Protein AF-A0AAD1U8P7-F1 (afdb_monomer)

Structure (mmCIF, N/CA/C/O backbone):
data_AF-A0AAD1U8P7-F1
#
_entry.id   AF-A0AAD1U8P7-F1
#
loop_
_atom_site.group_PDB
_atom_site.id
_atom_site.type_symbol
_atom_site.label_atom_id
_atom_site.label_alt_id
_atom_site.label_comp_id
_atom_site.label_asym_id
_atom_site.label_entity_id
_atom_site.label_seq_id
_atom_site.pdbx_PDB_ins_code
_atom_site.Cartn_x
_atom_site.Cartn_y
_atom_site.Cartn_z
_atom_site.occupancy
_atom_site.B_iso_or_equiv
_atom_site.auth_seq_id
_atom_site.auth_comp_id
_atom_site.auth_asym_id
_atom_site.auth_atom_id
_atom_site.pdbx_PDB_model_num
ATOM 1 N N . MET A 1 1 ? 16.173 16.702 -6.114 1.00 35.22 1 MET A N 1
ATOM 2 C CA . MET A 1 1 ? 14.922 16.518 -6.876 1.00 35.22 1 MET A CA 1
ATOM 3 C C . MET A 1 1 ? 15.154 15.289 -7.727 1.00 35.22 1 MET A C 1
ATOM 5 O O . MET A 1 1 ? 15.786 15.394 -8.767 1.00 35.22 1 MET A O 1
ATOM 9 N N . GLU A 1 2 ? 14.832 14.119 -7.183 1.00 38.72 2 GLU A N 1
ATOM 10 C CA . GLU A 1 2 ? 15.006 12.850 -7.892 1.00 38.72 2 GLU A CA 1
ATOM 11 C C . GLU A 1 2 ? 13.982 12.821 -9.025 1.00 38.72 2 GLU A C 1
ATOM 13 O O . GLU A 1 2 ? 12.788 13.016 -8.790 1.00 38.72 2 GLU A O 1
ATOM 18 N N . ALA A 1 3 ? 14.469 12.710 -10.259 1.00 42.47 3 ALA A N 1
ATOM 19 C CA . ALA A 1 3 ? 13.612 12.537 -11.415 1.00 42.47 3 ALA A CA 1
ATOM 20 C C . ALA A 1 3 ? 12.821 11.244 -11.203 1.00 42.47 3 ALA A C 1
ATOM 22 O O . ALA A 1 3 ? 13.408 10.201 -10.936 1.00 42.47 3 ALA A O 1
ATOM 23 N N . LEU A 1 4 ? 11.494 11.321 -11.282 1.00 42.41 4 LEU A N 1
ATOM 24 C CA . LEU A 1 4 ? 10.665 10.128 -11.359 1.00 42.41 4 LEU A CA 1
ATOM 25 C C . LEU A 1 4 ? 11.092 9.382 -12.624 1.00 42.41 4 LEU A C 1
ATOM 27 O O . LEU A 1 4 ? 10.820 9.855 -13.727 1.00 42.41 4 LEU A O 1
ATOM 31 N N . ASP A 1 5 ? 11.808 8.268 -12.466 1.00 49.16 5 ASP A N 1
ATOM 32 C CA . ASP A 1 5 ? 12.150 7.386 -13.573 1.00 49.16 5 ASP A CA 1
ATOM 33 C C . ASP A 1 5 ? 10.849 6.999 -14.293 1.00 49.16 5 ASP A C 1
ATOM 35 O O . ASP A 1 5 ? 10.007 6.315 -13.699 1.00 49.16 5 ASP A O 1
ATOM 39 N N . PRO A 1 6 ? 10.658 7.384 -15.570 1.00 48.94 6 PRO A N 1
ATOM 40 C CA . PRO A 1 6 ? 9.427 7.102 -16.314 1.00 48.94 6 PRO A CA 1
ATOM 41 C C . PRO A 1 6 ? 9.164 5.595 -16.498 1.00 48.94 6 PRO A C 1
ATOM 43 O O . PRO A 1 6 ? 8.108 5.200 -16.976 1.00 48.94 6 PRO A O 1
ATOM 46 N N . CYS A 1 7 ? 10.115 4.748 -16.098 1.00 49.38 7 CYS A N 1
ATOM 47 C CA . CYS A 1 7 ? 10.071 3.296 -16.212 1.00 49.38 7 CYS A CA 1
ATOM 48 C C . CYS A 1 7 ? 9.669 2.567 -14.917 1.00 49.38 7 CYS A C 1
ATOM 50 O O . CYS A 1 7 ? 9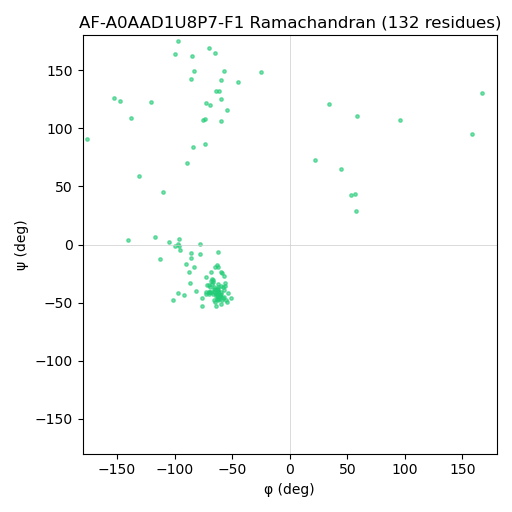.622 1.329 -14.923 1.00 49.38 7 CYS A O 1
ATOM 52 N N . LYS A 1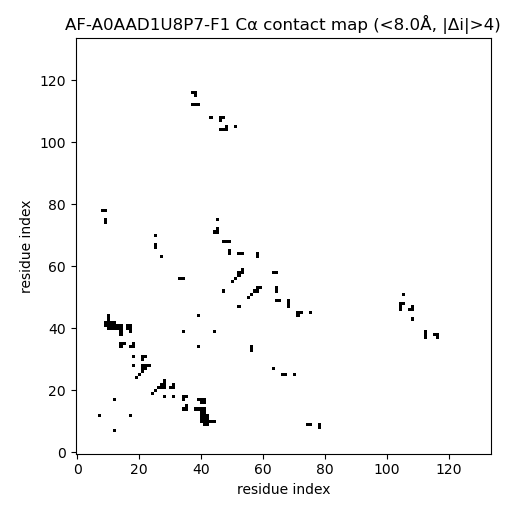 8 ? 9.424 3.270 -13.798 1.00 59.69 8 LYS A N 1
ATOM 53 C CA . LYS A 1 8 ? 9.053 2.618 -12.530 1.00 59.69 8 LYS A CA 1
ATOM 54 C C . LYS A 1 8 ? 7.532 2.449 -12.435 1.00 59.69 8 LYS A C 1
ATOM 56 O O . LYS A 1 8 ? 6.862 3.109 -11.644 1.00 59.69 8 LYS A O 1
ATOM 61 N N . THR A 1 9 ? 6.992 1.551 -13.264 1.00 82.62 9 THR A N 1
ATOM 62 C CA . THR A 1 9 ? 5.627 1.026 -13.095 1.00 82.62 9 THR A CA 1
ATOM 63 C C . THR A 1 9 ? 5.489 0.402 -11.704 1.00 82.62 9 THR A C 1
ATOM 65 O O . THR A 1 9 ? 6.475 -0.097 -11.146 1.00 82.62 9 THR A O 1
ATOM 68 N N . TYR A 1 10 ? 4.286 0.448 -11.114 1.00 88.69 10 TYR A N 1
ATOM 69 C CA . TYR A 1 10 ? 4.094 -0.041 -9.742 1.00 88.69 10 TYR A CA 1
ATOM 70 C C . TYR A 1 10 ? 4.471 -1.517 -9.599 1.00 88.69 10 TYR A C 1
ATOM 72 O O . TYR A 1 10 ? 4.875 -1.936 -8.529 1.00 88.69 10 TYR A O 1
ATOM 80 N N . GLU A 1 11 ? 4.426 -2.295 -10.678 1.00 88.88 11 GLU A N 1
ATOM 81 C CA . GLU A 1 11 ? 4.783 -3.717 -10.726 1.00 88.88 11 GLU A CA 1
ATOM 82 C C . GLU A 1 11 ? 6.220 -4.001 -10.264 1.00 88.88 11 GLU A C 1
ATOM 84 O O . GLU A 1 11 ? 6.515 -5.086 -9.763 1.00 88.88 11 GLU A O 1
ATOM 89 N N . ARG A 1 12 ? 7.121 -3.021 -10.416 1.00 88.88 12 ARG A N 1
ATOM 90 C CA . ARG A 1 12 ? 8.539 -3.110 -10.027 1.00 88.88 12 ARG A CA 1
ATOM 91 C C . ARG A 1 12 ? 8.817 -2.508 -8.653 1.00 88.88 12 ARG A C 1
ATOM 93 O O . ARG A 1 12 ? 9.979 -2.385 -8.265 1.00 88.88 12 ARG A O 1
ATOM 100 N N . TRP A 1 13 ? 7.783 -2.080 -7.934 1.00 93.81 13 TRP A N 1
ATOM 101 C CA . TRP A 1 13 ? 7.945 -1.529 -6.597 1.00 93.81 13 TRP A CA 1
ATOM 102 C C . TRP A 1 13 ? 8.488 -2.581 -5.643 1.00 93.81 13 TRP A C 1
ATOM 104 O O . TRP A 1 13 ? 7.992 -3.705 -5.563 1.00 93.81 13 TRP A O 1
ATOM 114 N N . THR A 1 14 ? 9.510 -2.186 -4.895 1.00 94.00 14 THR A N 1
ATOM 115 C CA . THR A 1 14 ? 10.004 -2.957 -3.760 1.00 94.00 14 THR A CA 1
ATOM 116 C C . THR A 1 14 ? 8.991 -2.917 -2.614 1.00 94.00 14 THR A C 1
ATOM 118 O O . THR A 1 14 ? 8.057 -2.115 -2.602 1.00 94.00 14 THR A O 1
ATOM 121 N N . ILE A 1 15 ? 9.204 -3.753 -1.598 1.00 94.69 15 ILE A N 1
ATOM 122 C CA . ILE A 1 15 ? 8.403 -3.732 -0.364 1.00 94.69 15 ILE A CA 1
ATOM 123 C C . ILE A 1 15 ? 8.438 -2.336 0.291 1.00 94.69 15 ILE A C 1
ATOM 125 O O . ILE A 1 15 ? 7.436 -1.867 0.828 1.00 94.69 15 ILE A O 1
ATOM 129 N N . GLU A 1 16 ? 9.577 -1.643 0.217 1.00 95.38 16 GLU A N 1
ATOM 130 C CA . GLU A 1 16 ? 9.756 -0.291 0.760 1.00 95.38 16 GLU A CA 1
ATOM 131 C C . GLU A 1 16 ? 8.963 0.752 -0.034 1.00 95.38 16 GLU A C 1
ATOM 133 O O . GLU A 1 16 ? 8.304 1.607 0.563 1.00 95.38 16 GLU A O 1
ATOM 138 N N . ASP A 1 17 ? 8.953 0.638 -1.365 1.00 95.50 17 ASP A N 1
ATOM 139 C CA . ASP A 1 17 ? 8.133 1.480 -2.239 1.00 95.50 17 ASP A CA 1
ATOM 140 C C . ASP A 1 17 ? 6.634 1.302 -1.925 1.00 95.50 17 ASP A C 1
ATOM 142 O O . ASP A 1 17 ? 5.914 2.290 -1.769 1.00 95.50 17 ASP A O 1
ATOM 146 N N . VAL A 1 18 ? 6.169 0.058 -1.735 1.00 96.19 18 VAL A N 1
ATOM 147 C CA . VAL A 1 18 ? 4.780 -0.240 -1.326 1.00 96.19 18 VAL A CA 1
ATOM 148 C C . VAL A 1 18 ? 4.465 0.363 0.044 1.00 96.19 18 VAL A C 1
ATOM 150 O O . VAL A 1 18 ? 3.423 0.997 0.224 1.00 96.19 18 VAL A O 1
ATOM 153 N N . CYS A 1 19 ? 5.375 0.223 1.010 1.00 96.25 19 CYS A N 1
ATOM 154 C CA . CYS A 1 19 ? 5.233 0.830 2.333 1.00 96.25 19 CYS A CA 1
ATOM 155 C C . CYS A 1 19 ? 5.137 2.363 2.261 1.00 96.25 19 CYS A C 1
ATOM 157 O O . CYS A 1 19 ? 4.333 2.964 2.977 1.00 96.25 19 CYS A O 1
ATOM 159 N N . SER A 1 20 ? 5.939 2.993 1.400 1.00 95.94 20 SER A N 1
ATOM 160 C CA . SER A 1 20 ? 5.910 4.439 1.163 1.00 95.94 20 SER A CA 1
ATOM 161 C C . SER A 1 20 ? 4.605 4.877 0.495 1.00 95.94 20 SER A C 1
ATOM 163 O O . SER A 1 20 ? 3.995 5.858 0.917 1.00 95.94 20 SER A O 1
ATOM 165 N N . TRP A 1 21 ? 4.114 4.129 -0.495 1.00 95.94 21 TRP A N 1
ATOM 166 C CA . TRP A 1 21 ? 2.821 4.389 -1.132 1.00 95.94 21 TRP A CA 1
ATOM 167 C C . TRP A 1 21 ? 1.657 4.300 -0.136 1.00 95.94 21 TRP A C 1
ATOM 169 O O . TRP A 1 21 ? 0.785 5.176 -0.110 1.00 95.94 21 TRP A O 1
ATOM 179 N N . LEU A 1 22 ? 1.669 3.286 0.731 1.00 96.88 22 LEU A N 1
ATOM 180 C CA . LEU A 1 22 ? 0.636 3.076 1.742 1.00 96.88 22 LEU A CA 1
ATOM 181 C C . LEU A 1 22 ? 0.571 4.237 2.750 1.00 96.88 22 LEU A C 1
ATOM 183 O O . LEU A 1 22 ? -0.512 4.651 3.164 1.00 96.88 22 LEU A O 1
ATOM 187 N N . GLU A 1 23 ? 1.721 4.805 3.105 1.00 96.12 23 GLU A N 1
ATOM 188 C CA . GLU A 1 23 ? 1.827 5.974 3.980 1.00 96.12 23 GLU A CA 1
ATOM 189 C C . GLU A 1 23 ? 1.464 7.281 3.273 1.00 96.12 23 GLU A C 1
ATOM 191 O O . GLU A 1 23 ? 0.597 8.017 3.739 1.00 96.12 23 GLU A O 1
ATOM 196 N N . ASN A 1 24 ? 2.094 7.560 2.134 1.00 94.62 24 ASN A N 1
ATOM 197 C CA . ASN A 1 24 ? 2.060 8.883 1.515 1.00 94.62 24 ASN A CA 1
ATOM 198 C C . ASN A 1 24 ? 0.853 9.083 0.593 1.00 94.62 24 ASN A C 1
ATOM 200 O O . ASN A 1 24 ? 0.324 10.187 0.501 1.00 94.62 24 ASN A O 1
ATOM 204 N N . THR A 1 25 ? 0.395 8.024 -0.081 1.00 94.19 25 THR A N 1
ATOM 205 C CA . THR A 1 25 ? -0.719 8.098 -1.043 1.00 94.19 25 THR A CA 1
ATOM 206 C C . THR A 1 25 ? -2.019 7.583 -0.435 1.00 94.19 25 THR A C 1
ATOM 208 O O . THR A 1 25 ? -3.054 8.243 -0.523 1.00 94.19 25 THR A O 1
ATOM 211 N N . VAL A 1 26 ? -1.982 6.411 0.209 1.00 95.94 26 VAL A N 1
ATOM 212 C CA . VAL A 1 26 ? -3.180 5.812 0.828 1.00 95.94 26 VAL A CA 1
ATOM 213 C C . VAL A 1 26 ? -3.444 6.394 2.220 1.00 95.94 26 VAL A C 1
ATOM 215 O O . VAL A 1 26 ? -4.573 6.329 2.705 1.00 95.94 26 VAL A O 1
ATOM 218 N N . SER A 1 27 ? -2.450 7.010 2.865 1.00 97.12 27 SER A N 1
ATOM 219 C CA . SER A 1 27 ? -2.561 7.569 4.223 1.00 97.12 27 SER A CA 1
ATOM 220 C C . SER A 1 27 ? -2.998 6.532 5.264 1.00 97.12 27 SER A C 1
ATOM 222 O O . SER A 1 27 ? -3.881 6.798 6.081 1.00 97.12 27 SER A O 1
ATOM 224 N N . LEU A 1 28 ? -2.415 5.330 5.201 1.00 97.06 28 LEU A N 1
ATOM 225 C CA . LEU A 1 28 ? -2.625 4.240 6.159 1.00 97.06 28 LEU A CA 1
ATOM 226 C C . LEU A 1 28 ? -1.286 3.643 6.657 1.00 97.06 28 LEU A C 1
ATOM 228 O O . LEU A 1 28 ? -1.039 2.444 6.494 1.00 97.06 28 LEU A O 1
ATOM 232 N N . PRO A 1 29 ? -0.405 4.449 7.283 1.00 97.00 29 PRO A N 1
ATOM 233 C CA . PRO A 1 29 ? 0.923 4.001 7.716 1.00 97.00 29 PRO A CA 1
ATOM 234 C C . PRO A 1 29 ? 0.897 2.841 8.723 1.00 97.00 29 PRO A C 1
ATOM 236 O O . PRO A 1 29 ? 1.853 2.073 8.806 1.00 97.00 29 PRO A O 1
ATOM 239 N N . GLN A 1 30 ? -0.202 2.661 9.461 1.00 97.38 30 GLN A N 1
ATOM 240 C CA . GLN A 1 30 ? -0.353 1.581 10.438 1.00 97.38 30 GLN A CA 1
ATOM 241 C C . GLN A 1 30 ? -0.323 0.173 9.820 1.00 97.38 30 GLN A C 1
ATOM 243 O O . GLN A 1 30 ? -0.115 -0.797 10.541 1.00 97.38 30 GLN A O 1
ATOM 248 N N . TYR A 1 31 ? -0.524 0.045 8.504 1.00 97.62 31 TYR A N 1
ATOM 249 C CA . TYR A 1 31 ? -0.489 -1.244 7.809 1.00 97.62 31 TYR A CA 1
ATOM 250 C C . TYR A 1 31 ? 0.864 -1.547 7.151 1.00 97.62 31 TYR A C 1
ATOM 252 O O . TYR A 1 31 ? 1.032 -2.622 6.585 1.00 97.62 31 TYR A O 1
ATOM 260 N N . LYS A 1 32 ? 1.863 -0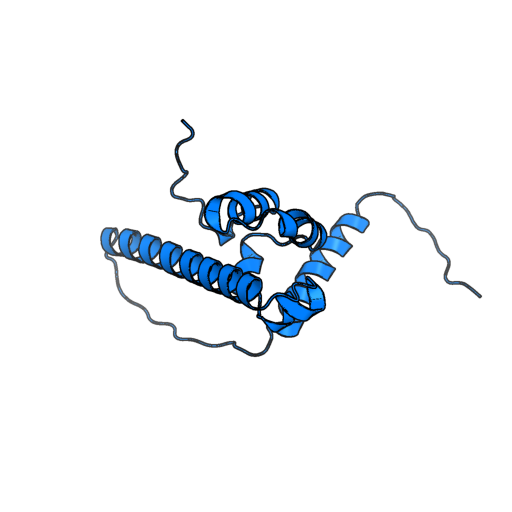.657 7.257 1.00 96.75 32 LYS A N 1
ATOM 261 C CA . LYS A 1 32 ? 3.196 -0.884 6.664 1.00 96.75 32 LYS A CA 1
ATOM 262 C C . LYS A 1 32 ? 3.841 -2.165 7.179 1.00 96.75 32 LYS A C 1
ATOM 264 O O . LYS A 1 32 ? 4.345 -2.953 6.390 1.00 96.75 32 LYS A O 1
ATOM 269 N N . THR A 1 33 ? 3.788 -2.382 8.494 1.00 95.62 33 THR A N 1
ATOM 270 C CA . THR A 1 33 ? 4.421 -3.538 9.137 1.00 95.62 33 THR A CA 1
ATOM 271 C C . THR A 1 33 ? 3.883 -4.849 8.574 1.00 95.62 33 THR A C 1
ATOM 273 O O . THR A 1 33 ? 4.672 -5.683 8.149 1.00 95.62 33 THR A O 1
ATOM 276 N N . ILE A 1 34 ? 2.557 -4.998 8.466 1.00 95.75 34 ILE A N 1
ATOM 277 C CA . ILE A 1 34 ? 1.964 -6.242 7.961 1.00 95.75 34 ILE A CA 1
ATOM 278 C C . ILE A 1 34 ? 2.240 -6.454 6.465 1.00 95.75 34 ILE A C 1
ATOM 280 O O . ILE A 1 34 ? 2.533 -7.570 6.048 1.00 95.75 34 ILE A O 1
ATOM 284 N N . PHE A 1 35 ? 2.242 -5.390 5.652 1.00 95.75 35 PHE A N 1
ATOM 285 C CA . PHE A 1 35 ? 2.639 -5.489 4.240 1.00 95.75 35 PHE A CA 1
ATOM 286 C C . PHE A 1 35 ? 4.113 -5.904 4.089 1.00 95.75 35 PHE A C 1
ATOM 288 O O . PHE A 1 35 ? 4.440 -6.706 3.214 1.00 95.75 35 PHE A O 1
ATOM 295 N N . ALA A 1 36 ? 4.997 -5.400 4.957 1.00 94.75 36 ALA A N 1
ATOM 296 C CA . ALA A 1 36 ? 6.410 -5.760 4.955 1.00 94.75 36 ALA A CA 1
ATOM 297 C C . ALA A 1 36 ? 6.657 -7.205 5.418 1.00 94.75 36 ALA A C 1
ATOM 299 O O . ALA A 1 36 ? 7.435 -7.923 4.789 1.00 94.75 36 ALA A O 1
ATOM 300 N N . GLU A 1 37 ? 5.973 -7.646 6.477 1.00 92.50 37 GLU A N 1
ATOM 301 C CA . GLU A 1 37 ? 6.055 -9.014 7.007 1.00 92.50 37 GLU A CA 1
ATOM 302 C C . GLU A 1 37 ? 5.574 -10.055 5.992 1.00 92.50 37 GLU A C 1
ATOM 304 O O . GLU A 1 37 ? 6.211 -11.095 5.816 1.00 92.50 37 GLU A O 1
ATOM 309 N N . LEU A 1 38 ? 4.497 -9.746 5.266 1.00 91.94 38 LEU A N 1
ATOM 310 C CA . LEU A 1 38 ? 3.978 -10.589 4.188 1.00 91.94 38 LEU A CA 1
ATOM 311 C C . LEU A 1 38 ? 4.782 -10.459 2.881 1.00 91.94 38 LEU A C 1
ATOM 313 O O . LEU A 1 38 ? 4.466 -11.130 1.900 1.00 91.94 38 LEU A O 1
ATOM 317 N N . ALA A 1 39 ? 5.837 -9.636 2.862 1.00 94.25 39 ALA A N 1
ATOM 318 C CA . ALA A 1 39 ? 6.686 -9.383 1.700 1.00 94.25 39 ALA A CA 1
ATOM 319 C C . ALA A 1 39 ? 5.895 -8.955 0.449 1.00 94.25 39 ALA A C 1
ATOM 321 O O . ALA A 1 39 ? 6.167 -9.419 -0.662 1.00 94.25 39 ALA A O 1
ATOM 322 N N . ILE A 1 40 ? 4.914 -8.070 0.641 1.00 93.69 40 ILE A N 1
ATOM 323 C CA . ILE A 1 40 ? 4.079 -7.539 -0.436 1.00 93.69 40 ILE A CA 1
ATOM 324 C C . ILE A 1 40 ? 4.880 -6.515 -1.236 1.00 93.69 40 ILE A C 1
ATOM 326 O O . ILE A 1 40 ? 5.141 -5.404 -0.775 1.00 93.69 40 ILE A O 1
ATOM 330 N N . ASP A 1 41 ? 5.277 -6.911 -2.440 1.00 93.69 41 ASP A N 1
ATOM 331 C CA . ASP A 1 41 ? 5.893 -6.046 -3.436 1.00 93.69 41 ASP A CA 1
ATOM 332 C C . ASP A 1 41 ? 4.850 -5.547 -4.452 1.00 93.69 41 ASP A C 1
ATOM 334 O O . ASP A 1 41 ? 3.672 -5.921 -4.428 1.00 93.69 41 ASP A O 1
ATOM 338 N N . GLY A 1 42 ? 5.285 -4.669 -5.349 1.00 92.25 42 GLY A N 1
ATOM 339 C CA . GLY A 1 42 ? 4.443 -4.069 -6.375 1.00 92.25 42 GLY A CA 1
ATOM 340 C C . GLY A 1 42 ? 3.729 -5.061 -7.290 1.00 92.25 42 GLY A C 1
ATOM 341 O O . GLY A 1 42 ? 2.589 -4.825 -7.689 1.00 92.25 42 GLY A O 1
ATOM 342 N N . SER A 1 43 ? 4.369 -6.199 -7.571 1.00 90.25 43 SER A N 1
ATOM 343 C CA . SER A 1 43 ? 3.811 -7.259 -8.416 1.00 90.25 43 SER A CA 1
ATOM 344 C C . SER A 1 43 ? 2.620 -7.968 -7.771 1.00 90.25 43 SER A C 1
ATOM 346 O O . SER A 1 43 ? 1.786 -8.530 -8.472 1.00 90.25 43 SER A O 1
ATOM 348 N N . LEU A 1 44 ? 2.519 -7.931 -6.437 1.00 91.81 44 LEU A N 1
ATOM 349 C CA . LEU A 1 44 ? 1.446 -8.577 -5.684 1.00 91.81 44 LEU A CA 1
ATOM 350 C C . LEU A 1 44 ? 0.215 -7.685 -5.509 1.00 91.81 44 LEU A C 1
ATOM 352 O O . LEU A 1 44 ? -0.880 -8.213 -5.335 1.00 91.81 44 LEU A O 1
ATOM 356 N N . LEU A 1 45 ? 0.365 -6.357 -5.586 1.00 93.31 45 LEU A N 1
ATOM 357 C CA . LEU A 1 45 ? -0.729 -5.407 -5.346 1.00 93.31 45 LEU A CA 1
ATOM 358 C C . LEU A 1 45 ? -2.009 -5.709 -6.151 1.00 93.31 45 LEU A C 1
ATOM 360 O O . LEU A 1 45 ? -3.074 -5.730 -5.534 1.00 93.31 45 LEU A O 1
ATOM 364 N N . PRO A 1 46 ? -1.966 -6.006 -7.467 1.00 91.50 46 PRO A N 1
ATOM 365 C CA . PRO A 1 46 ? -3.178 -6.252 -8.257 1.00 91.50 46 PRO A CA 1
ATOM 366 C C . PRO A 1 46 ? -3.960 -7.498 -7.841 1.00 91.50 46 PRO A C 1
ATOM 368 O O . PRO A 1 46 ? -5.134 -7.622 -8.184 1.00 91.50 46 PRO A O 1
ATOM 371 N N . HIS A 1 47 ? -3.312 -8.422 -7.134 1.00 91.88 47 HIS A N 1
ATOM 372 C CA . HIS A 1 47 ? -3.882 -9.713 -6.765 1.00 91.88 47 HIS A CA 1
ATOM 373 C C . HIS A 1 47 ? -4.500 -9.717 -5.363 1.00 91.88 47 HIS A C 1
ATOM 375 O O . HIS A 1 47 ? -5.094 -10.717 -4.975 1.00 91.88 47 HIS A O 1
ATOM 381 N N . ILE A 1 48 ? -4.377 -8.617 -4.612 1.00 92.94 48 ILE A N 1
ATOM 382 C CA . ILE A 1 48 ? -4.941 -8.494 -3.267 1.00 92.94 48 ILE A CA 1
ATOM 383 C C . ILE A 1 48 ? -6.464 -8.347 -3.348 1.00 92.94 48 ILE A C 1
ATOM 385 O O . ILE A 1 48 ? -6.986 -7.388 -3.924 1.00 92.94 48 ILE A O 1
ATOM 389 N N . LEU A 1 49 ? -7.182 -9.267 -2.705 1.00 92.56 49 LEU A N 1
ATOM 390 C CA . LEU A 1 49 ? -8.638 -9.254 -2.582 1.00 92.56 49 LEU A CA 1
ATOM 391 C C . LEU A 1 49 ? -9.093 -8.696 -1.221 1.00 92.56 49 LEU A C 1
ATOM 393 O O . LEU A 1 49 ? -8.329 -8.629 -0.257 1.00 92.56 49 LEU A O 1
ATOM 397 N N . ASP A 1 50 ? -10.377 -8.322 -1.108 1.00 95.12 50 ASP A N 1
ATOM 398 C CA . ASP A 1 50 ? -10.954 -7.880 0.182 1.00 95.12 50 ASP A CA 1
ATOM 399 C C . ASP A 1 50 ? -10.852 -8.974 1.256 1.00 95.12 50 ASP A C 1
ATOM 401 O O . ASP A 1 50 ? -10.607 -8.660 2.422 1.00 95.12 50 ASP A O 1
ATOM 405 N N . ASP A 1 51 ? -10.993 -10.242 0.849 1.00 94.00 51 ASP A N 1
ATOM 406 C CA . ASP A 1 51 ? -10.856 -11.409 1.724 1.00 94.00 51 ASP A CA 1
ATOM 407 C C . ASP A 1 51 ? -9.436 -11.518 2.299 1.00 94.00 51 ASP A C 1
ATOM 409 O O . ASP A 1 51 ? -9.299 -11.761 3.497 1.00 94.00 51 ASP A O 1
ATOM 413 N N . ASP A 1 52 ? -8.394 -11.288 1.495 1.00 94.62 52 ASP A N 1
ATOM 414 C CA . ASP A 1 52 ? -7.000 -11.350 1.954 1.00 94.62 52 ASP A CA 1
ATOM 415 C C . ASP A 1 52 ? -6.750 -10.230 2.969 1.00 94.62 52 ASP A C 1
ATOM 417 O O . ASP A 1 52 ? -6.279 -10.462 4.084 1.00 94.62 52 ASP A O 1
ATOM 421 N N . LEU A 1 53 ? -7.179 -9.005 2.636 1.00 96.12 53 LEU A N 1
ATOM 422 C CA . LEU A 1 53 ? -7.068 -7.857 3.536 1.00 96.12 53 LEU A CA 1
ATOM 423 C C . LEU A 1 53 ? -7.781 -8.102 4.873 1.00 96.12 53 LEU A C 1
ATOM 425 O O . LEU A 1 53 ? -7.310 -7.658 5.920 1.00 96.12 53 LEU A O 1
ATOM 429 N N . GLN A 1 54 ? -8.921 -8.793 4.861 1.00 96.00 54 GLN A N 1
ATOM 430 C CA . GLN A 1 54 ? -9.670 -9.097 6.074 1.00 96.00 54 GLN A CA 1
ATOM 431 C C . GLN A 1 54 ? -9.044 -10.229 6.898 1.00 96.00 54 GLN A C 1
ATOM 433 O O . GLN A 1 54 ? -8.976 -10.102 8.125 1.00 96.00 54 GLN A O 1
ATOM 438 N N . ASN A 1 55 ? -8.656 -11.329 6.251 1.00 92.38 55 ASN A N 1
ATOM 439 C CA . ASN A 1 55 ? -8.317 -12.582 6.925 1.00 92.38 55 ASN A CA 1
ATOM 440 C C . ASN A 1 55 ? -6.808 -12.743 7.143 1.00 92.38 55 ASN A C 1
ATOM 442 O O . ASN A 1 55 ? -6.406 -13.107 8.245 1.00 92.38 55 ASN A O 1
ATOM 446 N N . ASP A 1 56 ? -5.988 -12.394 6.152 1.00 92.06 56 ASP A N 1
ATOM 447 C CA . ASP A 1 56 ? -4.536 -12.594 6.204 1.00 92.06 56 ASP A CA 1
ATOM 448 C C . ASP A 1 56 ? -3.830 -11.354 6.765 1.00 92.06 56 ASP A C 1
ATOM 450 O O . ASP A 1 56 ? -2.995 -11.444 7.662 1.00 92.06 56 ASP A O 1
ATOM 454 N N . PHE A 1 57 ? -4.238 -10.163 6.315 1.00 94.19 57 PHE A N 1
ATOM 455 C CA . PHE A 1 57 ? -3.664 -8.890 6.773 1.00 94.19 57 PHE A CA 1
ATOM 456 C C . PHE A 1 57 ? -4.340 -8.379 8.056 1.00 94.19 57 PHE A C 1
ATOM 458 O O . PHE A 1 57 ? -3.920 -7.376 8.635 1.00 94.19 57 PHE A O 1
ATOM 465 N N . SER A 1 58 ? -5.415 -9.043 8.499 1.00 95.44 58 SER A N 1
ATOM 466 C CA . SER A 1 58 ? -6.182 -8.694 9.703 1.00 95.44 58 SER A CA 1
ATOM 467 C C . SER A 1 58 ? -6.757 -7.261 9.715 1.00 95.44 58 SER A C 1
ATOM 469 O O . SER A 1 58 ? -7.001 -6.675 10.776 1.00 95.44 58 SER A O 1
ATOM 471 N N . ILE A 1 59 ? -7.050 -6.680 8.545 1.00 96.88 59 ILE A N 1
ATOM 472 C CA . ILE A 1 59 ? -7.630 -5.335 8.396 1.00 96.88 59 ILE A CA 1
ATOM 473 C C . ILE A 1 59 ? -9.158 -5.400 8.535 1.00 96.88 59 ILE A C 1
ATOM 475 O O . ILE A 1 59 ? -9.933 -5.435 7.575 1.00 96.88 59 ILE A O 1
ATOM 479 N N . LYS A 1 60 ? -9.626 -5.385 9.786 1.00 95.38 60 LYS A N 1
ATOM 480 C CA . LYS A 1 60 ? -11.056 -5.526 10.127 1.00 95.38 60 LYS A CA 1
ATOM 481 C C . LYS A 1 60 ? -11.914 -4.340 9.666 1.00 95.38 60 LYS A C 1
ATOM 483 O O . LYS A 1 60 ? -13.090 -4.517 9.352 1.00 95.38 60 LYS A O 1
ATOM 488 N N . ILE A 1 61 ? -11.341 -3.135 9.609 1.00 97.75 61 ILE A N 1
ATOM 489 C CA . ILE A 1 61 ? -12.067 -1.908 9.256 1.00 97.75 61 ILE A CA 1
ATOM 490 C C . ILE A 1 61 ? -12.355 -1.899 7.751 1.00 97.75 61 ILE A C 1
ATOM 492 O O . ILE A 1 61 ? -11.462 -1.658 6.938 1.00 97.75 61 ILE A O 1
ATOM 496 N N . ARG A 1 62 ? -13.626 -2.104 7.379 1.00 97.44 62 ARG A N 1
ATOM 497 C CA . ARG A 1 62 ? -14.070 -2.165 5.975 1.00 97.44 62 ARG A CA 1
ATOM 498 C C . ARG A 1 62 ? -13.657 -0.937 5.164 1.00 97.44 62 ARG A C 1
ATOM 500 O O . ARG A 1 62 ? -13.192 -1.093 4.042 1.00 97.44 62 ARG A O 1
ATOM 507 N N . LEU A 1 63 ? -13.773 0.267 5.728 1.00 98.19 63 LEU A N 1
ATOM 508 C CA . LEU A 1 63 ? -13.400 1.504 5.031 1.00 98.19 63 LEU A CA 1
ATOM 509 C C . LEU A 1 63 ? -11.908 1.554 4.669 1.00 98.19 63 LEU A C 1
ATOM 511 O O . LEU A 1 63 ? -11.561 2.067 3.610 1.00 98.19 63 LEU A O 1
ATOM 515 N N . HIS A 1 64 ? -11.028 0.984 5.496 1.00 98.19 64 HIS A N 1
ATOM 516 C CA . HIS A 1 64 ? -9.601 0.914 5.178 1.00 98.19 64 HIS A CA 1
ATOM 517 C C . HIS A 1 64 ? -9.338 -0.064 4.034 1.00 98.19 64 HIS A C 1
ATOM 519 O O . HIS A 1 64 ? -8.580 0.261 3.125 1.00 98.19 64 HIS A O 1
ATOM 525 N N . ARG A 1 65 ? -10.024 -1.215 4.024 1.00 98.31 65 ARG A N 1
ATOM 526 C CA . ARG A 1 65 ? -9.926 -2.173 2.915 1.00 98.31 65 ARG A CA 1
ATOM 527 C C . ARG A 1 65 ? -10.408 -1.578 1.597 1.00 98.31 65 ARG A C 1
ATOM 529 O O . ARG A 1 65 ? -9.701 -1.678 0.603 1.00 98.31 65 ARG A O 1
ATOM 536 N N . ILE A 1 66 ? -11.555 -0.886 1.605 1.00 97.94 66 ILE A N 1
ATOM 537 C CA . ILE A 1 66 ? -12.053 -0.152 0.427 1.00 97.94 66 ILE A CA 1
ATOM 538 C C . ILE A 1 66 ? -10.988 0.824 -0.068 1.00 97.94 66 ILE A C 1
ATOM 540 O O . ILE A 1 66 ? -10.666 0.822 -1.251 1.00 97.94 66 ILE A O 1
ATOM 544 N N . LYS A 1 67 ? -10.410 1.626 0.833 1.00 97.94 67 LYS A N 1
ATOM 545 C CA . LYS A 1 67 ? -9.406 2.632 0.470 1.00 97.94 67 LYS A CA 1
ATOM 546 C C . LYS A 1 67 ? -8.177 2.012 -0.203 1.00 97.94 67 LYS A C 1
ATOM 548 O O . LYS A 1 67 ? -7.701 2.556 -1.193 1.00 97.94 67 LYS A O 1
ATOM 553 N N . ILE A 1 68 ? -7.693 0.880 0.310 1.00 97.75 68 ILE A N 1
ATOM 554 C CA . ILE A 1 68 ? -6.556 0.148 -0.264 1.00 97.75 68 ILE A CA 1
ATOM 555 C C . ILE A 1 68 ? -6.911 -0.394 -1.654 1.00 97.75 68 ILE A C 1
ATOM 557 O O . ILE A 1 68 ? -6.179 -0.140 -2.606 1.00 97.75 68 ILE A O 1
ATOM 561 N N . ILE A 1 69 ? -8.053 -1.076 -1.794 1.00 96.94 69 ILE A N 1
ATOM 562 C CA . ILE A 1 69 ? -8.492 -1.657 -3.073 1.00 96.94 69 ILE A CA 1
ATOM 563 C C . ILE A 1 69 ? -8.683 -0.578 -4.147 1.00 96.94 69 ILE A C 1
ATOM 565 O O . ILE A 1 69 ? -8.224 -0.741 -5.276 1.00 96.94 69 ILE A O 1
ATOM 569 N N . GLU A 1 70 ? -9.321 0.544 -3.812 1.00 96.75 70 GLU A N 1
ATOM 570 C CA . GLU A 1 70 ? -9.505 1.651 -4.758 1.00 96.75 70 GLU A CA 1
ATOM 571 C C . GLU A 1 70 ? -8.171 2.300 -5.148 1.00 96.75 70 GLU A C 1
ATOM 573 O O . GLU A 1 70 ? -7.962 2.644 -6.313 1.00 96.75 70 GLU A O 1
ATOM 578 N N . ALA A 1 71 ? -7.228 2.409 -4.209 1.00 96.06 71 ALA A N 1
ATOM 579 C CA . ALA A 1 71 ? -5.895 2.909 -4.513 1.00 96.06 71 ALA A CA 1
ATOM 580 C C . ALA A 1 71 ? -5.116 1.957 -5.445 1.00 96.06 71 ALA A C 1
ATOM 582 O O . ALA A 1 71 ? -4.451 2.434 -6.362 1.00 96.06 71 ALA A O 1
ATOM 583 N N . ILE A 1 72 ? -5.242 0.634 -5.279 1.00 94.69 72 ILE A N 1
ATOM 584 C CA . ILE A 1 72 ? -4.645 -0.367 -6.187 1.00 94.69 72 ILE A CA 1
ATOM 585 C C . ILE A 1 72 ? -5.248 -0.254 -7.592 1.00 94.69 72 ILE A C 1
ATOM 587 O O . ILE A 1 72 ? -4.520 -0.184 -8.580 1.00 94.69 72 ILE A O 1
ATOM 591 N N . LYS A 1 73 ? -6.580 -0.162 -7.704 1.00 91.81 73 LYS A N 1
ATOM 592 C CA . LYS A 1 73 ? -7.249 0.033 -9.003 1.00 91.81 73 LYS A CA 1
ATOM 593 C C . LYS A 1 73 ? -6.747 1.285 -9.719 1.00 91.81 73 LYS A C 1
ATOM 595 O O . LYS A 1 73 ? -6.576 1.266 -10.940 1.00 91.81 73 LYS A O 1
ATOM 600 N N . LYS A 1 74 ? -6.504 2.360 -8.962 1.00 91.56 74 LYS A N 1
ATOM 601 C CA . LYS A 1 74 ? -5.951 3.603 -9.496 1.00 91.56 74 LYS A CA 1
ATOM 602 C C . LYS A 1 74 ? -4.547 3.387 -10.070 1.00 91.56 74 LYS A C 1
ATOM 604 O O . LYS A 1 74 ? -4.351 3.761 -11.224 1.00 91.56 74 LYS A O 1
ATOM 609 N N . LEU A 1 75 ? -3.650 2.706 -9.349 1.00 90.06 75 LEU A N 1
ATOM 610 C CA . LEU A 1 75 ? -2.311 2.356 -9.852 1.00 90.06 75 LEU A CA 1
ATOM 611 C C . LEU A 1 75 ? -2.381 1.585 -11.177 1.00 90.06 75 LEU A C 1
ATOM 613 O O . LEU A 1 75 ? -1.748 1.978 -12.155 1.00 90.06 75 LEU A O 1
ATOM 617 N N . ASN A 1 76 ? -3.236 0.562 -11.248 1.00 86.06 76 ASN A N 1
ATOM 618 C CA . ASN A 1 76 ? -3.416 -0.242 -12.462 1.00 86.06 76 ASN A CA 1
ATOM 619 C C . ASN A 1 76 ? -3.940 0.602 -13.637 1.00 86.06 76 ASN A C 1
ATOM 621 O O . ASN A 1 76 ? -3.556 0.405 -14.788 1.00 86.06 76 ASN A O 1
ATOM 625 N N . SER A 1 77 ? -4.838 1.552 -13.361 1.00 85.12 77 SER A N 1
ATOM 626 C CA . SER A 1 77 ? -5.365 2.453 -14.389 1.00 85.12 77 SER A CA 1
ATOM 627 C C . SER A 1 77 ? -4.330 3.465 -14.884 1.00 85.12 77 SER A C 1
ATOM 629 O O . SER A 1 77 ? -4.343 3.815 -16.060 1.00 85.12 77 SER A O 1
ATOM 631 N N . GLU A 1 78 ? -3.442 3.932 -14.006 1.00 82.94 78 GLU A N 1
ATOM 632 C CA . GLU A 1 78 ? -2.391 4.895 -14.339 1.00 82.94 78 GLU A CA 1
ATOM 633 C C . GLU A 1 78 ? -1.290 4.238 -15.173 1.00 82.94 78 GLU A C 1
ATOM 635 O O . GLU A 1 78 ? -0.871 4.820 -16.171 1.00 82.94 78 GLU A O 1
ATOM 640 N N . SER A 1 79 ? -0.898 3.000 -14.851 1.00 78.81 79 SER A N 1
ATOM 641 C CA . SER A 1 79 ? 0.065 2.244 -15.663 1.00 78.81 79 SER A CA 1
ATOM 642 C C . SER A 1 79 ? -0.433 1.990 -17.086 1.00 78.81 79 SER A C 1
ATOM 644 O O . SER A 1 79 ? 0.295 2.280 -18.031 1.00 78.81 79 SER A O 1
ATOM 646 N N . ARG A 1 80 ? -1.699 1.582 -17.262 1.00 75.12 80 ARG A N 1
ATOM 647 C CA . ARG A 1 80 ? -2.280 1.384 -18.604 1.00 75.12 80 ARG A CA 1
ATOM 648 C C . ARG A 1 80 ? -2.323 2.663 -19.435 1.00 75.12 80 ARG A C 1
ATOM 650 O O . ARG A 1 80 ? -1.998 2.637 -20.613 1.00 75.12 80 ARG A O 1
ATOM 657 N N . LYS A 1 81 ? -2.659 3.803 -18.824 1.00 76.88 81 LYS A N 1
ATOM 658 C CA . LYS A 1 81 ? -2.666 5.096 -19.531 1.00 76.88 81 LYS A CA 1
ATOM 659 C C . LYS A 1 81 ? -1.277 5.490 -20.022 1.00 76.88 81 LYS A C 1
ATOM 661 O O . LYS A 1 81 ? -1.159 6.015 -21.122 1.00 76.88 81 LYS A O 1
ATOM 666 N N . ILE A 1 82 ? -0.242 5.236 -19.218 1.00 72.19 82 ILE A N 1
ATOM 667 C CA . ILE A 1 82 ? 1.151 5.493 -19.605 1.00 72.19 82 ILE A CA 1
ATOM 668 C C . ILE A 1 82 ? 1.542 4.603 -20.793 1.00 72.19 82 ILE A C 1
ATOM 670 O O . ILE A 1 82 ? 2.159 5.088 -21.740 1.00 72.19 82 ILE A O 1
ATOM 674 N N . GLU A 1 83 ? 1.148 3.328 -20.779 1.00 67.25 83 GLU A N 1
ATOM 675 C CA . GLU A 1 83 ? 1.382 2.398 -21.891 1.00 67.25 83 GLU A CA 1
ATOM 676 C C . GLU A 1 83 ? 0.648 2.826 -23.166 1.00 67.25 83 GLU A C 1
ATOM 678 O O . GLU A 1 83 ? 1.255 2.854 -24.233 1.00 67.25 83 GLU A O 1
ATOM 683 N N . GLU A 1 84 ? -0.616 3.243 -23.063 1.00 67.50 84 GLU A N 1
ATOM 684 C CA . GLU A 1 84 ? -1.415 3.760 -24.182 1.00 67.50 84 GLU A CA 1
ATOM 685 C C . GLU A 1 84 ? -0.819 5.060 -24.767 1.00 67.50 84 GLU A C 1
ATOM 687 O O . GLU A 1 84 ? -0.725 5.221 -25.990 1.00 67.50 84 GLU A O 1
ATOM 692 N N . GLU A 1 85 ? -0.344 5.984 -23.920 1.00 68.19 85 GLU A N 1
ATOM 693 C CA . GLU A 1 85 ? 0.342 7.214 -24.355 1.00 68.19 85 GLU A CA 1
ATOM 694 C C . GLU A 1 85 ? 1.705 6.943 -25.010 1.00 68.19 85 GLU A C 1
ATOM 696 O O . GLU A 1 85 ? 2.156 7.711 -25.865 1.00 68.19 85 GLU A O 1
ATOM 701 N N . PHE A 1 86 ? 2.387 5.871 -24.608 1.00 69.25 86 PHE A N 1
ATOM 702 C CA . PHE A 1 86 ? 3.666 5.473 -25.191 1.00 69.25 86 PHE A CA 1
ATOM 703 C C . PHE A 1 86 ? 3.470 4.687 -26.498 1.00 69.25 86 PHE A C 1
ATOM 705 O O . PHE A 1 86 ? 4.171 4.936 -27.480 1.00 69.25 86 PHE A O 1
ATOM 712 N N . ALA A 1 87 ? 2.468 3.804 -26.550 1.00 63.44 87 ALA A N 1
ATOM 713 C CA . ALA A 1 87 ? 2.091 3.025 -27.729 1.00 63.44 87 ALA A CA 1
ATOM 714 C C . ALA A 1 87 ? 1.555 3.918 -28.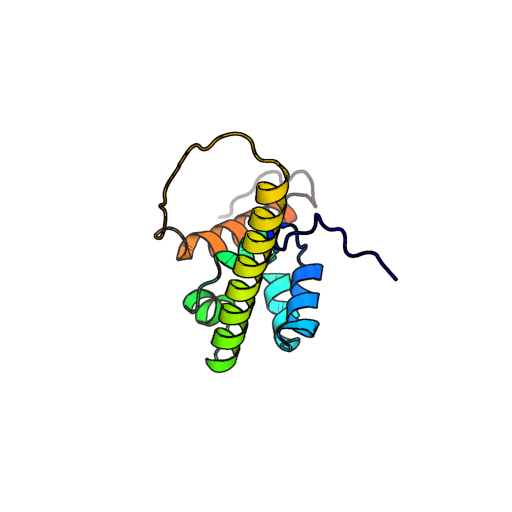859 1.00 63.44 87 ALA A C 1
ATOM 716 O O . ALA A 1 87 ? 1.949 3.762 -30.017 1.00 63.44 87 ALA A O 1
ATOM 717 N N . SER A 1 88 ? 0.746 4.930 -28.523 1.00 66.38 88 SER A N 1
ATOM 718 C CA . SER A 1 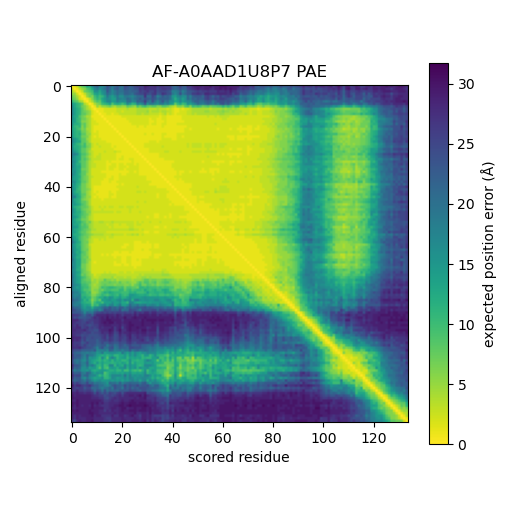88 ? 0.257 5.923 -29.494 1.00 66.38 88 SER A CA 1
ATOM 719 C C . SER A 1 88 ? 1.375 6.756 -30.139 1.00 66.38 88 SER A C 1
ATOM 721 O O . SER A 1 88 ? 1.183 7.292 -31.230 1.00 66.38 88 SER A O 1
ATOM 723 N N . LYS A 1 89 ? 2.572 6.812 -29.534 1.00 64.44 89 LYS A N 1
ATOM 724 C CA . LYS A 1 89 ? 3.757 7.470 -30.113 1.00 64.44 89 LYS A CA 1
ATOM 725 C C . LYS A 1 89 ? 4.583 6.572 -31.052 1.00 64.44 89 LYS A C 1
ATOM 727 O O . LYS A 1 89 ? 5.439 7.112 -31.748 1.00 64.44 89 LYS A O 1
ATOM 732 N N . LEU A 1 90 ? 4.349 5.251 -31.104 1.00 56.72 90 LEU A N 1
ATOM 733 C CA . LEU A 1 90 ? 5.193 4.288 -31.848 1.00 56.72 90 LEU A CA 1
ATOM 734 C C . LEU A 1 90 ? 4.554 3.614 -33.079 1.00 56.72 90 LEU A C 1
ATOM 736 O O . LEU A 1 90 ? 5.286 3.013 -33.855 1.00 56.72 90 LEU A O 1
ATOM 740 N N . ASN A 1 91 ? 3.240 3.720 -33.282 1.00 53.62 91 ASN A N 1
ATOM 741 C CA . ASN A 1 91 ? 2.484 3.358 -34.497 1.00 53.62 91 ASN A CA 1
ATOM 742 C C . ASN A 1 91 ? 3.125 2.327 -35.479 1.00 53.62 91 ASN A C 1
ATOM 744 O O . ASN A 1 91 ? 3.521 2.685 -36.591 1.00 53.62 91 ASN A O 1
ATOM 748 N N . ILE A 1 92 ? 3.167 1.038 -35.102 1.00 55.00 92 ILE A N 1
ATOM 749 C CA . ILE A 1 92 ? 3.248 -0.109 -36.032 1.00 55.00 92 ILE A CA 1
ATOM 750 C C . ILE A 1 92 ? 2.296 -1.218 -35.545 1.00 55.00 92 ILE A C 1
ATOM 752 O O . ILE A 1 92 ? 2.585 -1.875 -34.554 1.00 55.00 92 ILE A O 1
ATOM 756 N N . GLY A 1 93 ? 1.197 -1.398 -36.292 1.00 43.09 93 GLY A N 1
ATOM 757 C CA . GLY A 1 93 ? 0.476 -2.652 -36.588 1.00 43.09 93 GLY A CA 1
ATOM 758 C C . GLY A 1 93 ? -0.085 -3.512 -35.447 1.00 43.09 93 GLY A C 1
ATOM 759 O O . GLY A 1 93 ? 0.665 -4.214 -34.781 1.00 43.09 93 GLY A O 1
ATOM 760 N N . ASP A 1 94 ? -1.419 -3.543 -35.347 1.00 48.62 94 ASP A N 1
ATOM 761 C CA . ASP A 1 94 ? -2.249 -4.421 -34.507 1.00 48.62 94 ASP A CA 1
ATOM 762 C C . ASP A 1 94 ? -1.860 -5.912 -34.512 1.00 48.62 94 ASP A C 1
ATOM 764 O O . ASP A 1 94 ? -1.662 -6.509 -35.574 1.00 48.62 94 ASP A O 1
ATOM 768 N N . GLN A 1 95 ? -1.916 -6.540 -33.330 1.00 46.56 95 GLN A N 1
ATOM 769 C CA . GLN A 1 95 ? -2.491 -7.881 -33.178 1.00 46.56 95 GLN A CA 1
ATOM 770 C C . GLN A 1 95 ? -3.047 -8.115 -31.762 1.00 46.56 95 GLN A C 1
ATOM 772 O O . GLN A 1 95 ? -2.358 -7.935 -30.758 1.00 46.56 95 GLN A O 1
ATOM 777 N N . ASP A 1 96 ? -4.317 -8.525 -31.744 1.00 47.12 96 ASP A N 1
ATOM 778 C CA . ASP A 1 96 ? -5.161 -8.896 -30.606 1.00 47.12 96 ASP A CA 1
ATOM 779 C C . ASP A 1 96 ? -4.601 -10.060 -29.785 1.00 47.12 96 ASP A C 1
ATOM 781 O O . ASP A 1 96 ? -4.220 -11.053 -30.397 1.00 47.12 96 ASP A O 1
ATOM 785 N N . ILE A 1 97 ? -4.726 -10.032 -28.445 1.00 47.62 97 ILE A N 1
ATOM 786 C CA . ILE A 1 97 ? -5.070 -11.222 -27.632 1.00 47.62 97 ILE A CA 1
ATOM 787 C C . ILE A 1 97 ? -5.903 -10.796 -26.406 1.00 47.62 97 ILE A C 1
ATOM 789 O O . ILE A 1 97 ? -5.492 -9.956 -25.607 1.00 47.62 97 ILE A O 1
ATOM 793 N N . HIS A 1 98 ? -7.087 -11.403 -26.288 1.00 43.19 98 HIS A N 1
ATOM 794 C CA . HIS A 1 98 ? -8.091 -11.231 -25.235 1.00 43.19 98 HIS A CA 1
ATOM 795 C C . HIS A 1 98 ? -7.816 -12.120 -23.997 1.00 43.19 98 HIS A C 1
ATOM 797 O O . HIS A 1 98 ? -7.074 -13.096 -24.064 1.00 43.19 98 HIS A O 1
ATOM 803 N N . SER A 1 99 ? -8.474 -11.731 -22.903 1.00 44.38 99 SER A N 1
ATOM 804 C CA . SER A 1 99 ? -8.634 -12.294 -21.544 1.00 44.38 99 SER A CA 1
ATOM 805 C C . SER A 1 99 ? -8.476 -13.806 -21.287 1.00 44.38 99 SER A C 1
ATOM 807 O O . SER A 1 99 ? -8.849 -14.623 -22.118 1.00 44.38 99 SER A O 1
ATOM 809 N N . GLU A 1 100 ? -7.989 -14.167 -20.084 1.00 41.47 100 GLU A N 1
ATOM 810 C CA . GLU A 1 100 ? -8.729 -14.829 -18.974 1.00 41.47 100 GLU A CA 1
ATOM 811 C C . GLU A 1 100 ? -7.742 -15.361 -17.901 1.00 41.47 100 GLU A C 1
ATOM 813 O O . GLU A 1 100 ? -6.828 -16.092 -18.256 1.00 41.47 100 GLU A O 1
ATOM 818 N N . GLU A 1 101 ? -7.943 -15.073 -16.602 1.00 42.78 101 GLU A N 1
ATOM 819 C CA . GLU A 1 101 ? -7.861 -16.089 -15.520 1.00 42.78 101 GLU A CA 1
ATOM 820 C C . GLU A 1 101 ? -8.240 -15.489 -14.152 1.00 42.78 101 GLU A C 1
ATOM 822 O O . GLU A 1 101 ? -7.420 -14.966 -13.401 1.00 42.78 101 GLU A O 1
ATOM 827 N N . GLU A 1 102 ? -9.526 -15.573 -13.807 1.00 49.00 102 GLU A N 1
ATOM 828 C CA . GLU A 1 102 ? -10.089 -15.026 -12.566 1.00 49.00 102 GLU A CA 1
ATOM 829 C C . GLU A 1 102 ? -10.513 -16.132 -11.578 1.00 49.00 102 GLU A C 1
ATOM 831 O O . GLU A 1 102 ? -11.612 -16.076 -11.029 1.00 49.00 102 GLU A O 1
ATOM 836 N N . LYS A 1 103 ? -9.690 -17.178 -11.354 1.00 38.12 103 LYS A N 1
ATOM 837 C CA . LYS A 1 103 ? -9.996 -18.229 -10.343 1.00 38.12 103 LYS A CA 1
ATOM 838 C C . LYS A 1 103 ? -8.838 -18.783 -9.497 1.00 38.12 103 LYS A C 1
ATOM 840 O O . LYS A 1 103 ? -9.106 -19.602 -8.625 1.00 38.12 103 LYS A O 1
ATOM 845 N N . GLU A 1 104 ? -7.614 -18.271 -9.612 1.00 45.66 104 GLU A N 1
ATOM 846 C CA . GLU A 1 104 ? -6.479 -18.716 -8.771 1.00 45.66 104 GLU A CA 1
ATOM 847 C C . GLU A 1 104 ? -6.082 -17.715 -7.660 1.00 45.66 104 GLU A C 1
ATOM 849 O O . GLU A 1 104 ? -5.158 -17.957 -6.890 1.00 45.66 104 GLU A O 1
ATOM 854 N N . SER A 1 105 ? -6.786 -16.588 -7.508 1.00 53.12 105 SER A N 1
ATOM 855 C CA . SER A 1 105 ? -6.290 -15.444 -6.719 1.00 53.12 105 SER A CA 1
ATOM 856 C C . SER A 1 105 ? -6.171 -15.673 -5.203 1.00 53.12 105 SER A C 1
ATOM 858 O O . SER A 1 105 ? -5.227 -15.167 -4.601 1.00 53.12 105 SER A O 1
ATOM 860 N N . LYS A 1 106 ? -7.054 -16.473 -4.579 1.00 47.41 106 LYS A N 1
ATOM 861 C CA . LYS A 1 106 ? -7.024 -16.702 -3.113 1.00 47.41 106 LYS A CA 1
ATOM 862 C C . LYS A 1 106 ? -5.761 -17.423 -2.650 1.00 47.41 106 LYS A C 1
ATOM 864 O O . LYS A 1 106 ? -5.208 -17.121 -1.600 1.00 47.41 106 LYS A O 1
ATOM 869 N N . TYR A 1 107 ? -5.305 -18.397 -3.433 1.00 58.12 107 TYR A N 1
ATOM 870 C CA . TYR A 1 107 ? -4.085 -19.132 -3.119 1.00 58.12 107 TYR A CA 1
ATOM 871 C C . TYR A 1 107 ? -2.854 -18.473 -3.732 1.00 58.12 107 TYR A C 1
ATOM 873 O O . TYR A 1 107 ? -1.750 -18.752 -3.281 1.00 58.12 107 TYR A O 1
ATOM 881 N N . PHE A 1 108 ? -3.014 -17.576 -4.706 1.00 67.50 108 PHE A N 1
ATOM 882 C CA . PHE A 1 108 ? -1.898 -16.924 -5.378 1.00 67.50 108 PHE A CA 1
ATOM 883 C C . PHE A 1 108 ? -1.078 -16.036 -4.438 1.00 67.50 108 PHE A C 1
ATOM 885 O O . PHE A 1 108 ? 0.128 -16.253 -4.323 1.00 67.50 108 PHE A O 1
ATOM 892 N N . ILE A 1 109 ? -1.706 -15.105 -3.704 1.00 70.31 109 ILE A N 1
ATOM 893 C CA . ILE A 1 109 ? -0.994 -14.269 -2.718 1.00 70.31 109 ILE A CA 1
ATOM 894 C C . ILE A 1 109 ? -0.347 -15.152 -1.646 1.00 70.31 109 ILE A C 1
ATOM 896 O O . ILE A 1 109 ? 0.862 -15.068 -1.435 1.00 70.31 109 ILE A O 1
ATOM 900 N N . LEU A 1 110 ? -1.109 -16.070 -1.040 1.00 64.62 110 LEU A N 1
ATOM 901 C CA . LEU A 1 110 ? -0.602 -16.968 0.000 1.00 64.62 110 LEU A CA 1
ATOM 902 C C . LEU A 1 110 ? 0.595 -17.808 -0.485 1.00 64.62 110 LEU A C 1
ATOM 904 O O . LEU A 1 110 ? 1.610 -17.902 0.206 1.00 64.62 110 LEU A O 1
ATOM 908 N N . MET A 1 111 ? 0.523 -18.384 -1.688 1.00 69.94 111 MET A N 1
ATOM 909 C CA . MET A 1 111 ? 1.594 -19.202 -2.271 1.00 69.94 111 MET A CA 1
ATOM 910 C C . MET A 1 111 ? 2.804 -18.367 -2.699 1.00 69.94 111 MET A C 1
ATOM 912 O O . MET A 1 111 ? 3.939 -18.840 -2.575 1.00 69.94 111 MET A O 1
ATOM 916 N N . LEU A 1 112 ? 2.605 -17.136 -3.180 1.00 67.19 112 LEU A N 1
ATOM 917 C CA . LEU A 1 112 ? 3.697 -16.236 -3.553 1.00 67.19 112 LEU A CA 1
ATOM 918 C C . LEU A 1 112 ? 4.425 -15.675 -2.332 1.00 67.19 112 LEU A C 1
ATOM 920 O O . LEU A 1 112 ? 5.660 -15.677 -2.326 1.00 67.19 112 LEU A O 1
ATOM 924 N N . CYS A 1 113 ? 3.696 -15.275 -1.289 1.00 64.06 113 CYS A N 1
ATOM 925 C CA . CYS A 1 113 ? 4.270 -14.899 0.001 1.00 64.06 113 CYS A CA 1
ATOM 926 C C . CYS A 1 113 ? 5.017 -16.092 0.612 1.00 64.06 113 CYS A C 1
ATOM 928 O O . CYS A 1 113 ? 6.187 -15.967 0.974 1.00 64.06 113 CYS A O 1
ATOM 930 N N . TYR A 1 114 ? 4.409 -17.285 0.626 1.00 64.56 114 TYR A N 1
ATOM 931 C CA . TYR A 1 114 ? 5.045 -18.489 1.165 1.00 64.56 114 TYR A CA 1
ATOM 932 C C . TYR A 1 114 ? 6.322 -18.881 0.405 1.00 64.56 114 TYR A C 1
ATOM 934 O O . TYR A 1 114 ? 7.343 -19.170 1.029 1.00 64.56 114 TYR A O 1
ATOM 942 N N . ARG A 1 115 ? 6.322 -18.840 -0.937 1.00 65.81 115 ARG A N 1
ATOM 943 C CA . ARG A 1 115 ? 7.531 -19.075 -1.751 1.00 65.81 115 ARG A CA 1
ATOM 944 C C . ARG A 1 115 ? 8.621 -18.030 -1.485 1.00 65.81 115 ARG A C 1
ATOM 946 O O . ARG A 1 115 ? 9.776 -18.411 -1.295 1.00 65.81 115 ARG A O 1
ATOM 953 N N . ARG A 1 116 ? 8.274 -16.737 -1.434 1.00 64.00 116 ARG A N 1
ATOM 954 C CA . ARG A 1 116 ? 9.236 -15.637 -1.211 1.00 64.00 116 ARG A CA 1
ATOM 955 C C . ARG A 1 116 ? 9.839 -15.661 0.200 1.00 64.00 116 ARG A C 1
ATOM 957 O O . ARG A 1 116 ? 11.050 -15.499 0.343 1.00 64.00 116 ARG A O 1
ATOM 964 N N . VAL A 1 117 ? 9.035 -15.937 1.229 1.00 60.59 117 VAL A N 1
ATOM 965 C CA . VAL A 1 117 ? 9.500 -16.064 2.624 1.00 60.59 117 VAL A CA 1
ATOM 966 C C . VAL A 1 117 ? 10.347 -17.331 2.811 1.00 60.59 117 VAL A C 1
ATOM 968 O O . VAL A 1 117 ? 11.408 -17.280 3.434 1.00 60.59 117 VAL A O 1
ATOM 971 N N . ARG A 1 118 ? 9.954 -18.462 2.205 1.00 56.44 118 ARG A N 1
ATOM 972 C CA . ARG A 1 118 ? 10.692 -19.734 2.308 1.00 56.44 118 ARG A CA 1
ATOM 973 C C . ARG A 1 118 ? 12.047 -19.713 1.592 1.00 56.44 118 ARG A C 1
ATOM 975 O O . ARG A 1 118 ? 12.980 -20.345 2.077 1.00 56.44 118 ARG A O 1
ATOM 982 N N . CYS A 1 119 ? 12.199 -18.964 0.496 1.00 49.00 119 CYS A N 1
ATOM 983 C CA . CYS A 1 119 ? 13.511 -18.755 -0.130 1.00 49.00 119 CYS A CA 1
ATOM 984 C C . CYS A 1 119 ? 14.473 -17.948 0.759 1.00 49.00 119 CYS A C 1
ATOM 986 O O . CYS A 1 119 ? 15.671 -18.215 0.742 1.00 49.00 119 CYS A O 1
ATOM 988 N N . ARG A 1 120 ? 13.971 -17.008 1.573 1.00 47.72 120 ARG A N 1
ATOM 989 C CA . ARG A 1 120 ? 14.811 -16.190 2.466 1.00 47.72 120 ARG A CA 1
ATOM 990 C C . ARG A 1 120 ? 15.354 -16.983 3.666 1.00 47.72 120 ARG A C 1
ATOM 992 O O . ARG A 1 120 ? 16.447 -16.691 4.135 1.00 47.72 120 ARG A O 1
ATOM 999 N N . LEU A 1 121 ? 14.643 -18.023 4.109 1.00 46.25 121 LEU A N 1
ATOM 1000 C CA . LEU A 1 121 ? 15.113 -18.957 5.145 1.00 46.25 121 LEU A CA 1
ATOM 1001 C C . LEU A 1 121 ? 16.126 -19.998 4.630 1.00 46.25 121 LEU A C 1
ATOM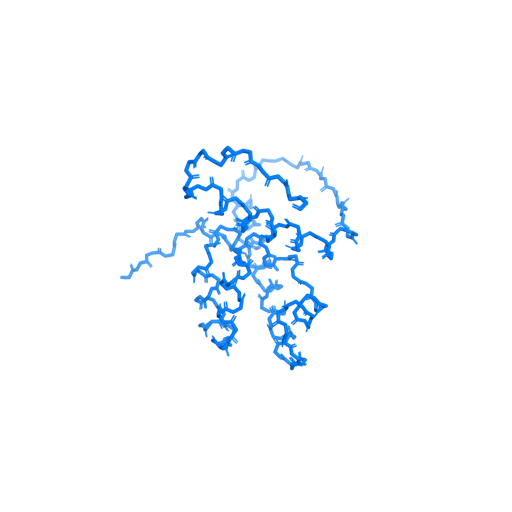 1003 O O . LEU A 1 121 ? 16.694 -20.731 5.429 1.00 46.25 121 LEU A O 1
ATOM 1007 N N . ALA A 1 122 ? 16.359 -20.080 3.316 1.00 46.16 122 ALA A N 1
ATOM 1008 C CA . ALA A 1 122 ? 17.260 -21.069 2.719 1.00 46.16 122 ALA A CA 1
ATOM 1009 C C . ALA A 1 122 ? 18.687 -20.546 2.455 1.00 46.16 122 ALA A C 1
ATOM 1011 O O . ALA A 1 122 ? 19.520 -21.305 1.964 1.00 46.16 122 ALA A O 1
ATOM 1012 N N . THR A 1 123 ? 18.992 -19.274 2.753 1.00 48.25 123 THR A N 1
ATOM 1013 C CA . THR A 1 123 ? 20.312 -18.669 2.461 1.00 48.25 123 THR A CA 1
ATOM 1014 C C . THR A 1 123 ? 21.110 -18.225 3.685 1.00 48.25 123 THR A C 1
ATOM 1016 O O . THR A 1 123 ? 22.184 -17.651 3.525 1.00 48.25 123 THR A O 1
ATOM 1019 N N . SER A 1 124 ? 20.655 -18.520 4.900 1.00 49.69 124 SER A N 1
ATOM 1020 C CA . SER A 1 124 ? 21.523 -18.478 6.076 1.00 49.69 124 SER A CA 1
ATOM 1021 C C . SER A 1 124 ? 21.545 -19.858 6.708 1.00 49.69 124 SER A C 1
ATOM 1023 O O . SER A 1 124 ? 20.499 -20.361 7.095 1.00 49.69 124 SER A O 1
ATOM 1025 N N . GLU A 1 125 ? 22.750 -20.404 6.833 1.00 43.94 125 G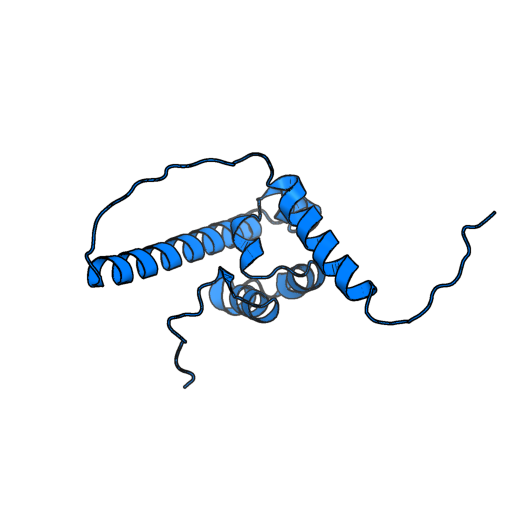LU A N 1
ATOM 1026 C CA . GLU A 1 125 ? 23.111 -21.694 7.429 1.00 43.94 125 GLU A CA 1
ATOM 1027 C C . GLU A 1 125 ? 23.247 -22.850 6.432 1.00 43.94 125 GLU A C 1
ATOM 1029 O O . GLU A 1 125 ? 22.302 -23.391 5.862 1.00 43.94 125 GLU A O 1
ATOM 1034 N N . GLY A 1 126 ? 24.511 -23.215 6.212 1.00 46.50 126 GLY A N 1
ATOM 1035 C CA . GLY A 1 126 ? 24.875 -24.400 5.467 1.00 46.50 126 GLY A CA 1
ATOM 1036 C C . GLY A 1 126 ? 24.443 -25.686 6.167 1.00 46.50 126 GLY A C 1
ATOM 1037 O O . GLY A 1 126 ? 24.180 -25.726 7.360 1.00 46.50 126 GLY A O 1
ATOM 1038 N N . SER A 1 127 ? 24.459 -26.770 5.393 1.00 49.44 127 SER A N 1
ATOM 1039 C CA . SER A 1 127 ? 24.576 -28.149 5.875 1.00 49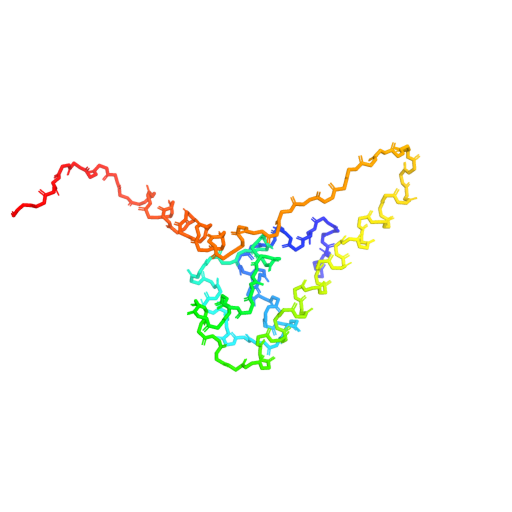.44 127 SER A CA 1
ATOM 1040 C C . SER A 1 127 ? 23.709 -28.520 7.094 1.00 49.44 127 SER A C 1
ATOM 1042 O O . SER A 1 127 ? 24.231 -28.971 8.115 1.00 49.44 127 SER A O 1
ATOM 1044 N N . CYS A 1 128 ? 22.382 -28.499 6.959 1.00 42.31 128 CYS A N 1
ATOM 1045 C CA . CYS A 1 128 ? 21.537 -29.338 7.811 1.00 42.31 128 CYS A CA 1
ATOM 1046 C C . CYS A 1 128 ? 21.656 -30.799 7.348 1.00 42.31 128 CYS A C 1
ATOM 1048 O O . CYS A 1 128 ? 20.885 -31.293 6.522 1.00 42.31 128 CYS A O 1
ATOM 1050 N N . ARG A 1 129 ? 22.670 -31.496 7.874 1.00 45.03 129 ARG A N 1
ATOM 1051 C CA . ARG A 1 129 ? 22.673 -32.959 7.938 1.00 45.03 129 ARG A CA 1
ATOM 1052 C C . ARG A 1 129 ? 21.484 -33.408 8.795 1.00 45.03 129 ARG A C 1
ATOM 1054 O O . ARG A 1 129 ? 21.300 -32.894 9.886 1.00 45.03 129 ARG A O 1
ATOM 1061 N N . GLN A 1 130 ? 20.738 -34.376 8.264 1.00 49.78 130 GLN A N 1
ATOM 1062 C CA . GLN A 1 130 ? 20.001 -35.449 8.949 1.00 49.78 130 GLN A CA 1
ATOM 1063 C C . GLN A 1 130 ? 19.360 -35.172 10.322 1.00 49.78 130 GLN A C 1
ATOM 1065 O O . GLN A 1 130 ? 20.047 -35.047 11.329 1.00 49.78 130 GLN A O 1
ATOM 1070 N N . GLY A 1 131 ? 18.035 -35.347 10.377 1.00 40.88 131 GLY A N 1
ATOM 1071 C CA . GLY A 1 131 ? 17.351 -35.820 11.584 1.00 40.88 131 GLY A CA 1
ATOM 1072 C C . GLY A 1 131 ? 15.866 -35.469 11.636 1.00 40.88 131 GLY A C 1
ATOM 1073 O O . GLY A 1 131 ? 15.513 -34.389 12.089 1.00 40.88 131 GLY A O 1
ATOM 1074 N N . TYR A 1 13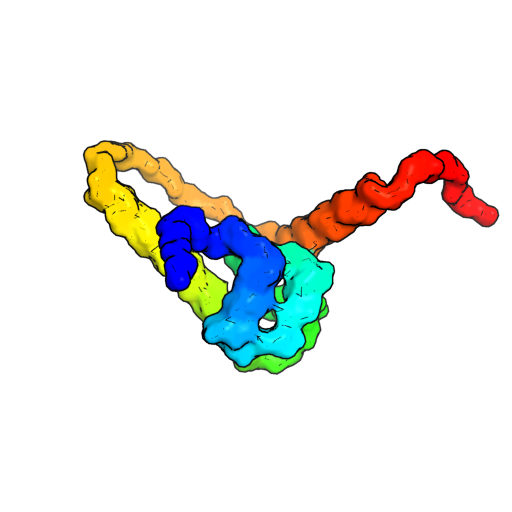2 ? 14.991 -36.387 11.216 1.00 36.38 132 TYR A N 1
ATOM 1075 C CA . TYR A 1 132 ? 13.583 -36.383 11.638 1.00 36.38 132 TYR A CA 1
ATOM 1076 C C . TYR A 1 132 ? 13.459 -37.146 12.972 1.00 36.38 132 TYR A C 1
ATOM 1078 O O . TYR A 1 132 ? 14.150 -38.156 13.133 1.00 36.38 132 TYR A O 1
ATOM 1086 N N . PRO A 1 133 ? 12.606 -36.709 13.916 1.00 50.28 133 PRO A N 1
ATOM 1087 C CA . PRO A 1 133 ? 12.539 -37.294 15.253 1.00 50.28 133 PRO A CA 1
ATOM 1088 C C . PRO A 1 133 ? 11.668 -38.560 15.324 1.00 50.28 133 PRO A C 1
ATOM 1090 O O . PRO A 1 133 ? 10.645 -38.676 14.644 1.00 50.28 133 PRO A O 1
ATOM 1093 N N . ARG A 1 134 ? 12.046 -39.459 16.238 1.00 38.22 134 ARG A N 1
ATOM 1094 C CA . ARG A 1 134 ? 11.126 -40.016 17.238 1.00 38.22 134 ARG A CA 1
ATOM 1095 C C . ARG A 1 134 ? 11.595 -39.562 18.609 1.00 38.22 134 ARG A C 1
ATOM 1097 O O . ARG A 1 134 ? 12.832 -39.501 18.784 1.00 38.22 134 ARG A O 1
#

Secondary structure (DSSP, 8-state):
-----TT--GGG--HHHHHHHHHHTS--GGGHHHHHHTT--TTTGGG--HHHHHHTS----HHHHHHHHHHHHHHHHHHHHHHHHHHTTT------------SSHHHHHHHHHHHHHHHHTTSS----------

Radius of gyration: 18.79 Å; Cα contacts (8 Å, |Δi|>4): 92; chains: 1; bounding box: 39×56×54 Å

Mean predicted aligned error: 12.88 Å

Nearest PDB structures (foldseek):
  1kw4-assembly1_A  TM=9.278E-01  e=1.086E-02  Drosophila melanogaster
  4pzo-assembly1_E  TM=8.952E-01  e=8.296E-03  Homo sapiens
  8p2m-assembly1_A  TM=9.398E-01  e=2.072E-02  Caenorhabditis elegans
  8p2m-assembly1_I  TM=9.495E-01  e=3.188E-02  Caenorhabditis elegans
  4pzn-assembly6_E  TM=9.120E-01  e=3.021E-02  Homo sapiens

Solvent-accessible surface area (backbone atoms only — not comparable to full-atom values): 8318 Å² total; per-residue (Å²): 132,83,75,80,62,93,80,70,50,61,58,74,30,45,42,65,51,42,36,48,42,33,33,75,74,67,66,44,58,86,49,33,63,58,40,51,75,52,61,41,30,26,67,49,52,87,57,66,47,74,65,45,38,40,68,76,65,58,45,74,54,61,69,58,48,51,52,52,53,55,51,44,53,48,52,58,53,51,50,51,52,52,50,52,62,52,50,72,73,63,81,74,82,92,80,91,84,82,90,89,85,94,81,58,51,82,56,44,56,57,50,51,33,49,53,58,54,54,56,63,66,67,76,66,79,78,84,84,74,84,86,84,87,130

InterPro domains:
  IPR001660 Sterile alpha motif domain [PF07647] (11-75)
  IPR001660 Sterile alpha motif domain [PS50105] (13-78)
  IPR001660 Sterile alpha motif domain [SM00454] (10-78)
  IPR013761 Sterile alpha motif/pointed domain superfamily [G3DSA:1.10.150.50] (3-80)
  IPR013761 Sterile alpha motif/pointed domain superfamily [SSF47769] (9-76)
  IPR039184 Sterile alpha and TIR motif-containing protein 1 [PTHR22998] (10-78)

Sequence (134 aa):
MEALDPCKTYERWTIEDVCSWLENTVSLPQYKTIFAELAIDGSLLPHILDDDLQNDFSIKIRLHRIKIIEAIKKLNSESRKIEEEFASKLNIGDQDIHSEEEKESKYFILMLCYRRVRCRLATSEGSCRQGYPR

Organism: Euplotes crassus (NCBI:txid5936)

pLDDT: mean 74.86, std 21.75, range [35.22, 98.31]

Foldseek 3Di:
DDPPPLPPQLLQFFLVSVLCCCCPPLVNNVLSVLSVLLRPGSNCLVLDDLCCCCPVSVPVDSVSSVSSNVVSVVSVVVVVVSVVVVVVVVDDDDDDDDDDDDDCRVVVSVVVSVVVVVVVVVPPDDDPPDDDDD